Protein AF-A0A6V7LZQ4-F1 (afdb_monomer_lite)

Radius of gyration: 18.03 Å; chains: 1; bounding box: 47×37×43 Å

Sequence (97 aa):
GKGLVALKSYKEGEIIFEEKPVICCQFAWNGDYDYAACDNCMAPLETAQENVRRLTDRRTIVLPFPECCGTKKELITECSACGTKYCSVECFKEAYQ

Secondary structure (DSSP, 8-state):
------SS---TT--------SS----HHHHHTT--B-TTT--BSS-HHHHHHHHHT-TT---S-GGG----GGG-EE-TTT--EESSHHHHHHHT-

Structure (mmCIF, N/CA/C/O backbone):
data_AF-A0A6V7LZQ4-F1
#
_entry.id   AF-A0A6V7LZQ4-F1
#
loop_
_atom_site.group_PDB
_atom_site.id
_atom_site.type_symbol
_atom_site.label_atom_id
_atom_site.label_alt_id
_atom_site.label_comp_id
_atom_site.label_asym_id
_atom_site.label_entity_id
_atom_site.label_seq_id
_atom_site.pdbx_PDB_ins_code
_atom_site.Cartn_x
_atom_site.Cartn_y
_atom_site.Cartn_z
_atom_site.occupancy
_atom_site.B_iso_or_equiv
_atom_site.auth_seq_id
_atom_site.auth_comp_id
_atom_site.auth_asym_id
_atom_site.auth_atom_id
_atom_site.pdbx_PDB_model_num
ATOM 1 N N . GLY A 1 1 ? -32.548 -4.104 13.468 1.00 92.38 1 GLY A N 1
ATOM 2 C CA . GLY A 1 1 ? -31.163 -4.381 13.032 1.00 92.38 1 GLY A CA 1
ATOM 3 C C . GLY A 1 1 ? -30.195 -4.021 14.142 1.00 92.38 1 GLY A C 1
ATOM 4 O O . GLY A 1 1 ? -30.639 -3.471 15.142 1.00 92.38 1 GLY A O 1
ATOM 5 N N . LYS A 1 2 ? -28.906 -4.338 13.989 1.00 95.56 2 LYS A N 1
ATOM 6 C CA . LYS A 1 2 ? -27.841 -3.862 14.890 1.00 95.56 2 LYS A CA 1
ATOM 7 C C . LYS A 1 2 ? -27.271 -2.550 14.341 1.00 95.56 2 LYS A C 1
ATOM 9 O O . LYS A 1 2 ? -27.200 -2.400 13.125 1.00 95.56 2 LYS A O 1
ATOM 14 N N . GLY A 1 3 ? -26.896 -1.625 15.218 1.00 94.81 3 GLY A N 1
ATOM 15 C CA . GLY A 1 3 ? -26.341 -0.322 14.849 1.00 94.81 3 GLY A CA 1
ATOM 16 C C . GLY A 1 3 ? -25.579 0.316 16.009 1.00 94.81 3 GLY A C 1
ATOM 17 O O . GLY A 1 3 ? -25.688 -0.146 17.144 1.00 94.81 3 GLY A O 1
ATOM 18 N N . LEU A 1 4 ? -24.807 1.360 15.707 1.00 95.31 4 LEU A N 1
ATOM 19 C CA . LEU A 1 4 ? -24.057 2.152 16.683 1.00 95.31 4 LEU A CA 1
ATOM 20 C C . LEU A 1 4 ? -24.797 3.465 16.966 1.00 95.31 4 LEU A C 1
ATOM 22 O O . LEU A 1 4 ? -25.389 4.052 16.061 1.00 95.31 4 LEU A O 1
ATOM 26 N N . VAL A 1 5 ? -24.757 3.926 18.217 1.00 95.56 5 VAL A N 1
ATOM 27 C CA . VAL A 1 5 ? -25.363 5.192 18.659 1.00 95.56 5 VAL A CA 1
ATOM 28 C C . VAL A 1 5 ? -24.328 5.974 19.464 1.00 95.56 5 VAL A C 1
ATOM 30 O O . VAL A 1 5 ? -23.610 5.397 20.279 1.00 95.56 5 VAL A O 1
ATOM 33 N N . ALA A 1 6 ? -24.239 7.286 19.241 1.00 96.88 6 ALA A N 1
ATOM 34 C CA . ALA A 1 6 ? -23.323 8.152 19.975 1.00 96.88 6 ALA A CA 1
ATOM 35 C C . ALA A 1 6 ? -23.786 8.351 21.431 1.00 96.88 6 ALA A C 1
ATOM 37 O O . ALA A 1 6 ? -24.932 8.720 21.676 1.00 96.88 6 ALA A O 1
ATOM 38 N N . LEU A 1 7 ? -22.880 8.142 22.394 1.00 96.62 7 LEU A N 1
ATOM 39 C CA . LEU A 1 7 ? -23.125 8.376 23.829 1.00 96.62 7 LEU A CA 1
ATOM 40 C C . LEU A 1 7 ? -22.616 9.744 24.317 1.00 96.62 7 LEU A C 1
ATOM 42 O O . LEU A 1 7 ? -22.859 10.130 25.457 1.00 96.62 7 LEU A O 1
ATOM 46 N N . LYS A 1 8 ? -21.895 10.468 23.455 1.00 96.69 8 LYS A N 1
ATOM 47 C CA . LYS A 1 8 ? -21.378 11.821 23.680 1.00 96.69 8 LYS A CA 1
ATOM 48 C C . LYS A 1 8 ? -21.457 12.636 22.388 1.00 96.69 8 LYS A C 1
ATOM 50 O O . LYS A 1 8 ? -21.571 12.063 21.304 1.00 96.69 8 LYS A O 1
ATOM 55 N N . SER A 1 9 ? -21.357 13.957 22.504 1.00 97.19 9 SER A N 1
ATOM 56 C CA . SER A 1 9 ? -21.195 14.848 21.351 1.00 97.19 9 SER A CA 1
ATOM 57 C C . SER A 1 9 ? -19.788 14.718 20.760 1.00 97.19 9 SER A C 1
ATOM 59 O O . SER A 1 9 ? -18.820 14.649 21.516 1.00 97.19 9 SER A O 1
ATOM 61 N N . TYR A 1 10 ? -19.689 14.736 19.431 1.00 97.69 10 TYR A N 1
ATOM 62 C CA . TYR A 1 10 ? -18.430 14.766 18.682 1.00 97.69 10 TYR A CA 1
ATOM 63 C C . TYR A 1 10 ? -18.311 16.084 17.917 1.00 97.69 10 TYR A C 1
ATOM 65 O O . TYR A 1 10 ? -19.322 16.636 17.473 1.00 97.69 10 TYR A O 1
ATOM 73 N N . LYS A 1 11 ? -17.087 16.591 17.762 1.00 98.25 11 LYS A N 1
ATOM 74 C CA . LYS A 1 11 ? -16.804 17.732 16.875 1.00 98.25 11 LYS A CA 1
ATOM 75 C C . LYS A 1 11 ? -16.492 17.259 15.456 1.00 98.25 11 LYS A C 1
ATOM 77 O O . LYS A 1 11 ? -16.116 16.110 15.241 1.00 98.25 11 LYS A O 1
ATOM 82 N N . GLU A 1 12 ? -16.623 18.162 14.487 1.00 97.75 12 GLU A N 1
ATOM 83 C CA . GLU A 1 12 ? -16.163 17.906 13.121 1.00 97.75 12 GLU A CA 1
ATOM 84 C C . GLU A 1 12 ? -14.672 17.535 13.128 1.00 97.75 12 GLU A C 1
ATOM 86 O O . GLU A 1 12 ? -13.857 18.215 13.755 1.00 97.75 12 GLU A O 1
ATOM 91 N N . GLY A 1 13 ? -14.340 16.418 12.477 1.00 96.94 13 GLY A N 1
ATOM 92 C CA . GLY A 1 13 ? -12.988 15.856 12.450 1.00 96.94 13 GLY A CA 1
ATOM 93 C C . GLY A 1 13 ? -12.608 14.980 13.652 1.00 96.94 13 GLY A C 1
ATOM 94 O O . GLY A 1 13 ? -11.499 14.454 13.670 1.00 96.94 13 GLY A O 1
ATOM 95 N N . GLU A 1 14 ? -13.481 14.788 14.648 1.00 97.81 14 GLU A N 1
ATOM 96 C CA . GLU A 1 14 ? -13.188 13.898 15.781 1.00 97.81 14 GLU A CA 1
ATOM 97 C C . GLU A 1 14 ? -13.292 12.420 15.370 1.00 97.81 14 GLU A C 1
ATOM 99 O O . GLU A 1 14 ? -14.285 11.980 14.787 1.00 97.81 14 GLU A O 1
ATOM 104 N N . ILE A 1 15 ? -12.265 11.640 15.711 1.00 96.62 15 ILE A N 1
ATOM 105 C CA . ILE A 1 15 ? -12.254 10.188 15.523 1.00 96.62 15 ILE A CA 1
ATOM 106 C C . ILE A 1 15 ? -13.255 9.555 16.497 1.00 96.62 15 ILE A C 1
ATOM 108 O O . ILE A 1 15 ? -13.143 9.716 17.713 1.00 96.62 15 ILE A O 1
ATOM 112 N N . ILE A 1 16 ? -14.233 8.820 15.961 1.00 96.38 16 ILE A N 1
ATOM 113 C CA . ILE A 1 16 ? -15.245 8.117 16.766 1.00 96.38 16 ILE A CA 1
ATOM 114 C C . ILE A 1 16 ? -14.686 6.792 17.302 1.00 96.38 16 ILE A C 1
ATOM 116 O O . ILE A 1 16 ? -14.840 6.499 18.486 1.00 96.38 16 ILE A O 1
ATOM 120 N N . PHE A 1 17 ? -14.046 5.995 16.442 1.00 94.88 17 PHE A N 1
ATOM 121 C CA . PHE A 1 17 ? -13.324 4.776 16.808 1.00 94.88 17 PHE A CA 1
ATOM 122 C C . PHE A 1 17 ? -12.306 4.412 15.717 1.00 94.88 17 PHE A C 1
ATOM 124 O O . PHE A 1 17 ? -12.460 4.818 14.566 1.00 94.88 17 PHE A O 1
ATOM 131 N N . GLU A 1 18 ? -11.302 3.619 16.085 1.00 96.00 18 GLU A N 1
ATOM 132 C CA . GLU A 1 18 ? -10.329 3.006 15.177 1.00 96.00 18 GLU A CA 1
ATOM 133 C C . GLU A 1 18 ? -10.232 1.516 15.496 1.00 96.00 18 GLU A C 1
ATOM 135 O O . GLU A 1 18 ? -10.341 1.111 16.655 1.00 96.00 18 GLU A O 1
ATOM 140 N N . GLU A 1 19 ? -10.033 0.696 14.471 1.00 93.94 19 GLU A N 1
ATOM 141 C CA . GLU A 1 19 ? -9.908 -0.751 14.616 1.00 93.94 19 GLU A CA 1
ATOM 142 C C . GLU A 1 19 ? -8.894 -1.290 13.602 1.00 93.94 19 GLU A C 1
ATOM 144 O O . GLU A 1 19 ? -8.852 -0.847 12.451 1.00 93.94 19 GLU A O 1
ATOM 149 N N . LYS A 1 20 ? -8.072 -2.259 14.025 1.00 89.44 20 LYS A N 1
ATOM 150 C CA . LYS A 1 20 ? -7.224 -3.032 13.110 1.00 89.44 20 LYS A CA 1
ATOM 151 C C . LYS A 1 20 ? -8.097 -4.100 12.434 1.00 89.44 20 LYS A C 1
ATOM 153 O O . LYS A 1 20 ? -8.817 -4.797 13.149 1.00 89.44 20 LYS A O 1
ATOM 158 N N . PRO A 1 21 ? -8.037 -4.273 11.100 1.00 90.56 21 PRO A N 1
ATOM 159 C CA . PRO A 1 21 ? -8.801 -5.314 10.421 1.00 90.56 21 PRO A CA 1
ATOM 160 C C . PRO A 1 21 ? -8.555 -6.688 11.046 1.00 90.56 21 PRO A C 1
ATOM 162 O O . PRO A 1 21 ? -7.412 -7.036 11.336 1.00 90.56 21 PRO A O 1
ATOM 165 N N . VAL A 1 22 ? -9.618 -7.483 11.203 1.00 88.88 22 VAL A N 1
ATOM 166 C CA . VAL A 1 22 ? -9.495 -8.868 11.689 1.00 88.88 22 VAL A CA 1
ATOM 167 C C . VAL A 1 22 ? -8.668 -9.704 10.710 1.00 88.88 22 VAL A C 1
ATOM 169 O O . VAL A 1 22 ? -7.830 -10.497 11.120 1.00 88.88 22 VAL A O 1
ATOM 172 N N . ILE A 1 23 ? -8.904 -9.512 9.409 1.00 88.25 23 ILE A N 1
ATOM 173 C CA . ILE A 1 23 ? -8.144 -10.104 8.305 1.00 88.25 23 ILE A CA 1
ATOM 174 C C . ILE A 1 23 ? -8.051 -9.051 7.199 1.00 88.25 23 ILE A C 1
ATOM 176 O O . ILE A 1 23 ? -9.026 -8.347 6.925 1.00 88.25 23 ILE A O 1
ATOM 180 N N . CYS A 1 24 ? -6.902 -8.962 6.535 1.00 88.88 24 CYS A N 1
ATOM 181 C CA . CYS A 1 24 ? -6.742 -8.199 5.302 1.00 88.88 24 CYS A CA 1
ATOM 182 C C . CYS A 1 24 ? -5.779 -8.926 4.356 1.00 88.88 24 CYS A C 1
ATOM 184 O O . CYS A 1 24 ? -4.935 -9.696 4.803 1.00 88.88 24 CYS A O 1
ATOM 186 N N . CYS A 1 25 ? -5.945 -8.721 3.052 1.00 90.12 25 CYS A N 1
ATOM 187 C CA . CYS A 1 25 ? -5.036 -9.220 2.023 1.00 90.12 25 CYS A CA 1
ATOM 188 C C . CYS A 1 25 ? -5.131 -8.326 0.784 1.00 90.12 25 CYS A C 1
ATOM 190 O O . CYS A 1 25 ? -6.120 -7.606 0.599 1.00 90.12 25 CYS A O 1
ATOM 192 N N . GLN A 1 26 ? -4.107 -8.371 -0.065 1.00 89.88 26 GLN A N 1
ATOM 193 C CA . GLN A 1 26 ? -4.146 -7.695 -1.357 1.00 89.88 26 GLN A CA 1
ATOM 194 C C . GLN A 1 26 ? -5.152 -8.355 -2.299 1.00 89.88 26 GLN A C 1
ATOM 196 O O . GLN A 1 26 ? -5.372 -9.567 -2.272 1.00 89.88 26 GLN A O 1
ATOM 201 N N . PHE A 1 27 ? -5.752 -7.552 -3.176 1.00 90.25 27 PHE A N 1
ATOM 202 C CA . PHE A 1 27 ? -6.582 -8.111 -4.230 1.00 90.25 27 PHE A CA 1
ATOM 203 C C . PHE A 1 27 ? -5.729 -8.900 -5.230 1.00 90.25 27 PHE A C 1
ATOM 205 O O . PHE A 1 27 ? -4.661 -8.441 -5.620 1.00 90.25 27 PHE A O 1
ATOM 212 N N . ALA A 1 28 ? -6.233 -10.033 -5.724 1.00 90.19 28 ALA A N 1
ATOM 213 C CA . ALA A 1 28 ? -5.482 -10.886 -6.652 1.00 90.19 28 ALA A CA 1
ATOM 214 C C . ALA A 1 28 ? -5.007 -10.140 -7.917 1.00 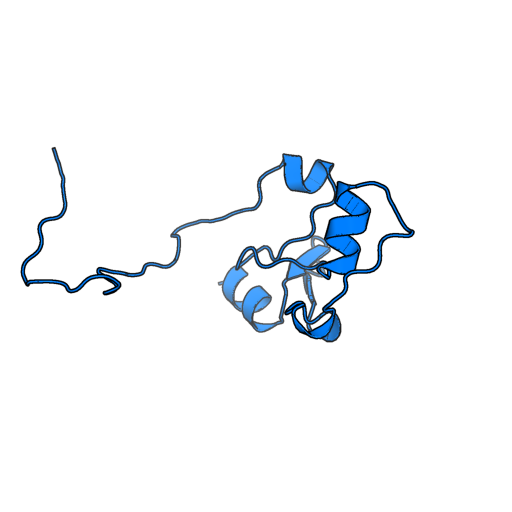90.19 28 ALA A C 1
ATOM 216 O O . ALA A 1 28 ? -3.837 -10.226 -8.273 1.00 90.19 28 ALA A O 1
ATOM 217 N N . TRP A 1 29 ? -5.872 -9.316 -8.523 1.00 91.62 29 TRP A N 1
ATOM 218 C CA . TRP A 1 29 ? -5.521 -8.521 -9.710 1.00 91.62 29 TRP A CA 1
ATOM 219 C C . TRP A 1 29 ? -4.375 -7.529 -9.465 1.00 91.62 29 TRP A C 1
ATOM 221 O O . TRP A 1 29 ? -3.636 -7.222 -10.390 1.00 91.62 29 TRP A O 1
ATOM 231 N N . ASN A 1 30 ? -4.163 -7.051 -8.234 1.00 89.88 30 ASN A N 1
ATOM 232 C CA . ASN A 1 30 ? -3.003 -6.206 -7.942 1.00 89.88 30 ASN A CA 1
ATOM 233 C C . ASN A 1 30 ? -1.692 -6.966 -8.180 1.00 89.88 30 ASN A C 1
ATOM 235 O O . ASN A 1 30 ? -0.736 -6.373 -8.676 1.00 89.88 30 ASN A O 1
ATOM 239 N N . GLY A 1 31 ? -1.672 -8.270 -7.885 1.00 84.69 31 GLY A N 1
ATOM 240 C CA . GLY A 1 31 ? -0.564 -9.153 -8.241 1.00 84.69 31 GLY A CA 1
ATOM 241 C C . GLY A 1 31 ? -0.386 -9.272 -9.755 1.00 84.69 31 GLY A C 1
ATOM 242 O O . GLY A 1 31 ? 0.736 -9.161 -10.236 1.00 84.69 31 GLY A O 1
ATOM 243 N N . ASP A 1 32 ? -1.483 -9.393 -10.508 1.00 89.50 32 ASP A N 1
ATOM 244 C CA . ASP A 1 32 ? -1.446 -9.487 -11.977 1.00 89.50 32 ASP A CA 1
ATOM 245 C C . ASP A 1 32 ? -0.940 -8.199 -12.662 1.00 89.50 32 ASP A C 1
ATOM 247 O O . ASP A 1 32 ? -0.433 -8.250 -13.781 1.00 89.50 32 ASP A O 1
ATOM 251 N N . TYR A 1 33 ? -1.067 -7.041 -12.000 1.00 88.94 33 TYR A N 1
ATOM 252 C CA . TYR A 1 33 ? -0.614 -5.725 -12.485 1.00 88.94 33 TYR A CA 1
ATOM 253 C C . TYR A 1 33 ? 0.674 -5.224 -11.806 1.00 88.94 33 TYR A C 1
ATOM 255 O O . TYR A 1 33 ? 0.959 -4.015 -11.822 1.00 88.94 33 TYR A O 1
ATOM 263 N N . ASP A 1 34 ? 1.436 -6.130 -11.186 1.00 89.00 34 ASP A N 1
ATOM 264 C CA . ASP A 1 34 ? 2.708 -5.853 -10.509 1.00 89.00 34 ASP A CA 1
ATOM 265 C C . ASP A 1 34 ? 2.620 -4.733 -9.453 1.00 89.00 34 ASP A C 1
ATOM 267 O O . ASP A 1 34 ? 3.587 -4.007 -9.192 1.00 89.00 34 ASP A O 1
ATOM 271 N N . TYR A 1 35 ? 1.451 -4.545 -8.834 1.00 92.25 35 TYR A N 1
ATOM 272 C CA . TYR A 1 35 ? 1.318 -3.619 -7.718 1.00 92.25 35 TYR A CA 1
ATOM 273 C C . TYR A 1 35 ? 1.940 -4.232 -6.466 1.00 92.25 35 TYR A C 1
ATOM 275 O O . TYR A 1 35 ? 1.414 -5.171 -5.870 1.00 92.25 35 TYR A O 1
ATOM 283 N N . ALA A 1 36 ? 3.074 -3.672 -6.052 1.00 92.38 36 ALA A N 1
ATOM 284 C CA . ALA A 1 36 ? 3.797 -4.132 -4.880 1.00 92.38 36 ALA A CA 1
ATOM 285 C C . ALA A 1 36 ? 3.299 -3.413 -3.618 1.00 92.38 36 ALA A C 1
ATOM 287 O O . ALA A 1 36 ? 3.509 -2.207 -3.454 1.00 92.38 36 ALA A O 1
ATOM 288 N N . ALA A 1 37 ? 2.705 -4.169 -2.696 1.00 95.44 37 ALA A N 1
ATOM 289 C CA . ALA A 1 37 ? 2.242 -3.681 -1.401 1.00 95.44 37 ALA A CA 1
ATOM 290 C C . ALA A 1 37 ? 2.652 -4.629 -0.266 1.00 95.44 37 ALA A C 1
ATOM 292 O O . ALA A 1 37 ? 2.849 -5.823 -0.475 1.00 95.44 37 ALA A O 1
ATOM 293 N N . CYS A 1 38 ? 2.815 -4.073 0.933 1.00 95.69 38 CYS A N 1
ATOM 294 C CA . CYS A 1 38 ? 3.118 -4.821 2.146 1.00 95.69 38 CYS A CA 1
ATOM 295 C C . CYS A 1 38 ? 1.946 -5.738 2.496 1.00 95.69 38 CYS A C 1
ATOM 297 O O . CYS A 1 38 ? 0.819 -5.258 2.611 1.00 95.69 38 CYS A O 1
ATOM 299 N N . ASP A 1 39 ? 2.219 -7.013 2.754 1.00 94.31 39 ASP A N 1
ATOM 300 C CA . ASP A 1 39 ? 1.164 -7.998 3.025 1.00 94.31 39 ASP A CA 1
ATOM 301 C C . ASP A 1 39 ? 0.547 -7.883 4.439 1.00 94.31 39 ASP A C 1
ATOM 303 O O . ASP A 1 39 ? -0.466 -8.506 4.722 1.00 94.31 39 ASP A O 1
ATOM 307 N N . ASN A 1 40 ? 1.107 -7.034 5.317 1.00 94.94 40 ASN A N 1
ATOM 308 C CA . ASN A 1 40 ? 0.541 -6.720 6.642 1.00 94.94 40 ASN A CA 1
ATOM 309 C C . ASN A 1 40 ? -0.287 -5.424 6.637 1.00 94.94 40 ASN A C 1
ATOM 311 O O . ASN A 1 40 ? -1.455 -5.406 7.006 1.00 94.94 40 ASN A O 1
ATOM 315 N N . CYS A 1 41 ? 0.334 -4.305 6.247 1.00 94.12 41 CYS A N 1
ATOM 316 C CA . CYS A 1 41 ? -0.254 -2.970 6.403 1.00 94.12 41 CYS A CA 1
ATOM 317 C C . CYS A 1 41 ? -0.766 -2.357 5.095 1.00 94.12 41 CYS A C 1
ATOM 319 O O . CYS A 1 41 ? -1.222 -1.217 5.097 1.00 94.12 41 CYS A O 1
ATOM 321 N N . MET A 1 42 ? -0.655 -3.081 3.975 1.00 94.00 42 MET A N 1
ATOM 322 C CA . MET A 1 42 ? -1.066 -2.648 2.633 1.00 94.00 42 MET A CA 1
ATOM 323 C C . MET A 1 42 ? -0.343 -1.389 2.112 1.00 94.00 42 MET A C 1
ATOM 325 O O . MET A 1 42 ? -0.700 -0.867 1.058 1.00 94.00 42 MET A O 1
ATOM 329 N N . ALA A 1 43 ? 0.693 -0.907 2.810 1.00 94.81 43 ALA A N 1
ATOM 330 C CA . ALA A 1 43 ?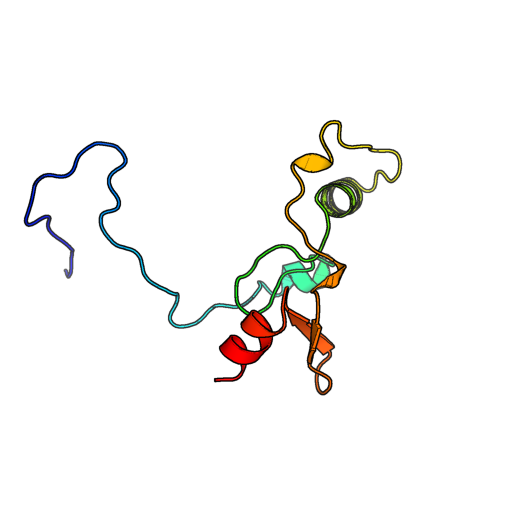 1.503 0.222 2.363 1.00 94.81 43 ALA A CA 1
ATOM 331 C C . ALA A 1 43 ? 2.241 -0.106 1.051 1.00 94.81 43 ALA A C 1
ATOM 333 O O . ALA A 1 43 ? 2.683 -1.247 0.872 1.00 94.81 43 ALA A O 1
ATOM 334 N N . PRO A 1 44 ? 2.429 0.874 0.150 1.00 95.44 44 PRO A N 1
ATOM 335 C CA . PRO A 1 44 ? 3.129 0.652 -1.108 1.00 95.44 44 PRO A CA 1
ATOM 336 C C . PRO A 1 44 ? 4.594 0.264 -0.870 1.00 95.44 44 PRO A C 1
ATOM 338 O O . PRO A 1 44 ? 5.278 0.825 -0.014 1.00 95.44 44 PRO A O 1
ATOM 341 N N . LEU A 1 45 ? 5.085 -0.682 -1.669 1.00 97.19 45 LEU A N 1
ATOM 342 C CA . LEU A 1 45 ? 6.490 -1.107 -1.706 1.00 97.19 45 LEU A CA 1
ATOM 343 C C . LEU A 1 45 ? 7.244 -0.520 -2.903 1.00 97.19 45 LEU A C 1
ATOM 345 O O . LEU A 1 45 ? 8.447 -0.732 -3.064 1.00 97.19 45 LEU A O 1
ATOM 349 N N . GLU A 1 46 ? 6.546 0.223 -3.752 1.00 96.12 46 GLU A N 1
ATOM 350 C CA . GLU A 1 46 ? 7.105 1.046 -4.813 1.00 96.12 46 GLU A CA 1
ATOM 351 C C . GLU A 1 46 ? 7.171 2.513 -4.383 1.00 96.12 46 GLU A C 1
ATOM 353 O O . GLU A 1 46 ? 6.388 2.985 -3.556 1.00 96.12 46 GLU A O 1
ATOM 358 N N . THR A 1 47 ? 8.146 3.244 -4.913 1.00 96.94 47 THR A N 1
ATOM 359 C CA . THR A 1 47 ? 8.177 4.701 -4.764 1.00 96.94 47 THR A CA 1
ATOM 360 C C . THR A 1 47 ? 7.030 5.321 -5.559 1.00 96.94 47 THR A C 1
ATOM 362 O O . THR A 1 47 ? 6.566 4.745 -6.545 1.00 96.94 47 THR A O 1
ATOM 365 N N . ALA A 1 48 ? 6.614 6.539 -5.205 1.00 96.81 48 ALA A N 1
ATOM 366 C CA . ALA A 1 48 ? 5.626 7.276 -5.998 1.00 96.81 48 ALA A CA 1
ATOM 367 C C . ALA A 1 48 ? 6.058 7.406 -7.478 1.00 96.81 48 ALA A C 1
ATOM 369 O O . ALA A 1 48 ? 5.238 7.352 -8.394 1.00 96.81 48 ALA A O 1
ATOM 370 N N . GLN A 1 49 ? 7.368 7.518 -7.715 1.00 97.25 49 GLN A N 1
ATOM 371 C CA . GLN A 1 49 ? 7.962 7.616 -9.044 1.00 97.25 49 GLN A CA 1
ATOM 372 C C . GLN A 1 49 ? 7.865 6.312 -9.852 1.00 97.25 49 GLN A C 1
ATOM 374 O O . GLN A 1 49 ? 7.638 6.357 -11.062 1.00 97.25 49 GLN A O 1
ATOM 379 N N . GLU A 1 50 ? 8.069 5.164 -9.210 1.00 96.38 50 GLU A N 1
ATOM 380 C CA . GLU A 1 50 ? 7.879 3.844 -9.824 1.00 96.38 50 GLU A CA 1
ATOM 381 C C . GLU A 1 50 ? 6.394 3.599 -10.108 1.00 96.38 50 GLU A C 1
ATOM 383 O O . GLU A 1 50 ? 6.050 3.244 -11.234 1.00 96.38 50 GLU A O 1
ATOM 388 N N . ASN A 1 51 ? 5.524 3.919 -9.143 1.00 95.56 51 ASN A N 1
ATOM 389 C CA . ASN A 1 51 ? 4.074 3.784 -9.264 1.00 95.56 51 ASN A CA 1
ATOM 390 C C . ASN A 1 51 ? 3.527 4.548 -10.476 1.00 95.56 51 ASN A C 1
ATOM 392 O O . ASN A 1 51 ? 2.870 3.955 -11.332 1.00 95.56 51 ASN A O 1
ATOM 396 N N . VAL A 1 52 ? 3.853 5.840 -10.617 1.00 96.12 52 VAL A N 1
ATOM 397 C CA . VAL A 1 52 ? 3.363 6.630 -11.758 1.00 96.12 52 VAL A CA 1
ATOM 398 C C . VAL A 1 52 ? 3.889 6.090 -13.087 1.00 96.12 52 VAL A C 1
ATOM 400 O O . VAL A 1 52 ? 3.158 6.073 -14.074 1.00 96.12 52 VAL A O 1
ATOM 403 N N . ARG A 1 53 ? 5.136 5.606 -13.139 1.00 96.19 53 ARG A N 1
ATOM 404 C CA . ARG A 1 53 ? 5.718 5.041 -14.366 1.00 96.19 53 ARG A CA 1
ATOM 405 C C . ARG A 1 53 ? 5.050 3.728 -14.753 1.00 96.19 53 ARG A C 1
ATOM 407 O O . ARG A 1 53 ? 4.785 3.547 -15.934 1.00 96.19 53 ARG A O 1
ATOM 414 N N . ARG A 1 54 ? 4.753 2.862 -13.780 1.00 94.56 54 ARG A N 1
ATOM 415 C CA . ARG A 1 54 ? 4.031 1.600 -13.987 1.00 94.56 54 ARG A CA 1
ATOM 416 C C . ARG A 1 54 ? 2.606 1.855 -14.470 1.00 94.56 54 ARG A C 1
ATOM 418 O O . ARG A 1 54 ? 2.200 1.301 -15.480 1.00 94.56 54 ARG A O 1
ATOM 425 N N . LEU A 1 55 ? 1.876 2.749 -13.802 1.00 94.62 55 LEU A N 1
ATOM 426 C CA . LEU A 1 55 ? 0.476 3.042 -14.130 1.00 94.62 55 LEU A CA 1
ATOM 427 C C . LEU A 1 55 ? 0.294 3.769 -15.469 1.00 94.62 55 LEU A C 1
ATOM 429 O O . LEU A 1 55 ? -0.749 3.631 -16.100 1.00 94.62 55 LEU A O 1
ATOM 433 N N . THR A 1 56 ? 1.274 4.570 -15.893 1.00 95.50 56 THR A N 1
ATOM 434 C CA . THR A 1 56 ? 1.180 5.358 -17.136 1.00 95.50 56 THR A CA 1
ATOM 435 C C . THR A 1 56 ? 1.938 4.755 -18.312 1.00 95.50 56 THR A C 1
ATOM 437 O O . THR A 1 56 ? 1.837 5.288 -19.413 1.00 95.50 56 THR A O 1
ATOM 440 N N . ASP A 1 57 ? 2.746 3.718 -18.078 1.00 94.81 57 ASP A N 1
ATOM 441 C CA . ASP A 1 57 ? 3.746 3.185 -19.015 1.00 94.81 57 ASP A CA 1
ATOM 442 C C . ASP A 1 57 ? 4.702 4.261 -19.591 1.00 94.81 57 ASP A C 1
ATOM 444 O O . ASP A 1 57 ? 5.254 4.155 -20.687 1.00 94.81 57 ASP A O 1
ATOM 448 N N . ARG A 1 58 ? 4.929 5.358 -18.849 1.00 96.62 58 ARG A N 1
ATOM 449 C CA . ARG A 1 58 ? 5.787 6.479 -19.276 1.00 96.62 58 ARG A CA 1
ATOM 450 C C . ARG A 1 58 ? 7.018 6.609 -18.396 1.00 96.62 58 ARG A C 1
ATOM 452 O O . ARG A 1 58 ? 7.052 7.384 -17.441 1.00 96.62 58 ARG A O 1
ATOM 459 N N . ARG A 1 59 ? 8.097 5.934 -18.797 1.00 94.62 59 ARG A N 1
ATOM 460 C CA . ARG A 1 59 ? 9.398 5.957 -18.094 1.00 94.62 59 ARG A CA 1
ATOM 461 C C . ARG A 1 59 ? 10.027 7.351 -17.970 1.00 94.62 59 ARG A C 1
ATOM 463 O O . ARG A 1 59 ? 10.836 7.570 -17.075 1.00 94.62 59 ARG A O 1
ATOM 470 N N . THR A 1 60 ? 9.649 8.290 -18.836 1.00 97.00 60 THR A N 1
ATOM 471 C CA . THR A 1 60 ? 10.172 9.665 -18.853 1.00 97.00 60 THR A CA 1
ATOM 472 C C . THR A 1 60 ? 9.504 10.599 -17.845 1.00 97.00 60 THR A C 1
ATOM 474 O O . THR A 1 60 ? 10.000 11.704 -17.644 1.00 97.00 60 THR A O 1
ATOM 477 N N . ILE A 1 61 ? 8.407 10.189 -17.194 1.00 97.06 61 ILE A N 1
ATOM 478 C CA . ILE A 1 61 ? 7.785 11.005 -16.146 1.00 97.06 61 ILE A CA 1
ATOM 479 C C . ILE A 1 61 ? 8.754 11.149 -14.970 1.00 97.06 61 ILE A C 1
ATOM 481 O O . ILE A 1 61 ? 9.359 10.169 -14.520 1.00 97.06 61 ILE A O 1
ATOM 485 N N . VAL A 1 62 ? 8.860 12.377 -14.463 1.00 97.31 62 VAL A N 1
ATOM 486 C CA . VAL A 1 62 ? 9.572 12.736 -13.236 1.00 97.31 62 VAL A CA 1
ATOM 487 C C . VAL A 1 62 ? 8.593 13.494 -12.349 1.00 97.31 62 VAL A C 1
ATOM 489 O O . VAL A 1 62 ? 8.004 14.481 -12.789 1.00 97.31 62 VAL A O 1
ATOM 492 N N . LEU A 1 63 ? 8.371 13.002 -11.132 1.00 96.81 63 LEU A N 1
ATOM 493 C CA . LEU A 1 63 ? 7.506 13.676 -10.172 1.00 96.81 63 LEU A CA 1
ATOM 494 C C . LEU A 1 63 ? 8.202 14.933 -9.629 1.00 96.81 63 LEU A C 1
ATOM 496 O O . LEU A 1 63 ? 9.390 14.873 -9.315 1.00 96.81 63 LEU A O 1
ATOM 500 N N . PRO A 1 64 ? 7.478 16.058 -9.492 1.00 97.06 64 PRO A N 1
ATOM 501 C CA . PRO A 1 64 ? 8.070 17.328 -9.075 1.00 97.06 64 PRO A CA 1
ATOM 502 C C . PRO A 1 64 ? 8.502 17.368 -7.600 1.00 97.06 64 PRO A C 1
ATOM 504 O O . PRO A 1 64 ? 9.352 18.183 -7.263 1.00 97.06 64 PRO A O 1
ATOM 507 N N . PHE A 1 65 ? 7.947 16.497 -6.748 1.00 96.62 65 PHE A N 1
ATOM 508 C CA . PHE A 1 65 ? 8.173 16.488 -5.294 1.00 96.62 65 PHE A CA 1
ATOM 509 C C . PHE A 1 65 ? 8.566 15.083 -4.798 1.00 96.62 65 PHE A C 1
ATOM 511 O O . PHE A 1 65 ? 7.738 14.372 -4.214 1.00 96.62 65 PHE A O 1
ATOM 518 N N . PRO A 1 66 ? 9.794 14.606 -5.086 1.00 93.06 66 PRO A N 1
ATOM 519 C CA . PRO A 1 66 ? 10.255 13.284 -4.654 1.00 93.06 66 PRO A CA 1
ATOM 520 C C . PRO A 1 66 ? 10.291 13.115 -3.125 1.00 93.06 66 PRO A C 1
ATOM 522 O O . PRO A 1 66 ? 10.124 12.002 -2.632 1.00 93.06 66 PRO A O 1
ATOM 525 N N . GLU A 1 67 ? 10.449 14.200 -2.369 1.00 95.44 67 GLU A N 1
ATOM 526 C CA . GLU A 1 67 ? 10.464 14.236 -0.904 1.00 95.44 67 GLU A CA 1
ATOM 527 C C . GLU A 1 67 ? 9.126 13.850 -0.258 1.00 95.44 67 GLU A C 1
ATOM 529 O O . GLU A 1 67 ? 9.096 13.446 0.902 1.00 95.44 67 GLU A O 1
ATOM 534 N N . CYS A 1 68 ? 8.019 13.921 -1.004 1.00 96.06 68 CYS A N 1
ATOM 535 C CA . CYS A 1 68 ? 6.715 13.459 -0.530 1.00 96.06 68 CYS A CA 1
ATOM 536 C C . CYS A 1 68 ? 6.578 11.925 -0.558 1.00 96.06 68 CYS A C 1
ATOM 538 O O . CYS A 1 68 ? 5.595 11.385 -0.050 1.00 96.06 68 CYS A O 1
ATOM 540 N N . CYS A 1 69 ? 7.527 11.202 -1.164 1.00 96.31 69 CYS A N 1
ATOM 541 C CA . CYS A 1 69 ? 7.499 9.746 -1.218 1.00 96.31 69 CYS A CA 1
ATOM 542 C C . CYS A 1 69 ? 7.905 9.136 0.134 1.00 96.31 69 CYS A C 1
ATOM 544 O O . CYS A 1 69 ? 9.070 9.170 0.516 1.00 96.31 69 CYS A O 1
ATOM 546 N N . GLY A 1 70 ? 6.951 8.511 0.831 1.00 95.38 70 GLY A N 1
ATOM 547 C CA . GLY A 1 70 ? 7.191 7.857 2.125 1.00 95.38 70 GLY A CA 1
ATOM 548 C C . GLY A 1 70 ? 7.780 6.439 2.059 1.00 95.38 70 GLY A C 1
ATOM 549 O O . GLY A 1 70 ? 8.095 5.872 3.105 1.00 95.38 70 GLY A O 1
ATOM 550 N N . THR A 1 71 ? 7.909 5.840 0.871 1.00 97.00 71 THR A N 1
ATOM 551 C CA . THR A 1 71 ? 8.390 4.457 0.709 1.00 97.00 71 THR A CA 1
ATOM 552 C C . THR A 1 71 ? 9.869 4.329 1.082 1.00 97.00 71 THR A C 1
ATOM 554 O O . THR A 1 71 ? 10.727 4.901 0.413 1.00 97.00 71 THR A O 1
ATOM 557 N N . LYS A 1 72 ? 10.174 3.515 2.099 1.00 96.94 72 LYS A N 1
ATOM 558 C CA . LYS A 1 72 ? 11.539 3.216 2.568 1.00 96.94 72 LYS A CA 1
ATOM 559 C C . LYS A 1 72 ? 12.021 1.878 2.010 1.00 96.94 72 LYS A C 1
ATOM 561 O O . LYS A 1 72 ? 11.846 0.834 2.637 1.00 96.94 72 LYS A O 1
ATOM 566 N N . LYS A 1 73 ? 12.574 1.897 0.795 1.00 97.06 73 LYS A N 1
ATOM 567 C CA . LYS A 1 73 ? 12.992 0.690 0.053 1.00 97.06 73 LYS A CA 1
ATOM 568 C C . LYS A 1 73 ? 14.019 -0.150 0.813 1.00 97.06 73 LYS A C 1
ATOM 570 O O . LYS A 1 73 ? 13.991 -1.370 0.734 1.00 97.06 73 LYS A O 1
ATOM 575 N N . GLU A 1 74 ? 14.892 0.510 1.557 1.00 97.75 74 GLU A N 1
ATOM 576 C CA . GLU A 1 74 ? 15.960 -0.074 2.361 1.00 97.75 74 GLU A CA 1
ATOM 577 C C . GLU A 1 74 ? 15.466 -0.910 3.550 1.00 97.75 74 GLU A C 1
ATOM 579 O O . GLU A 1 74 ? 16.224 -1.722 4.073 1.00 97.75 74 GLU A O 1
ATOM 584 N N . LEU A 1 75 ? 14.210 -0.728 3.974 1.00 98.19 75 LEU A N 1
ATOM 585 C CA . LEU A 1 75 ? 13.603 -1.491 5.070 1.00 98.19 75 LEU A CA 1
ATOM 586 C C . LEU A 1 75 ? 12.803 -2.703 4.585 1.00 98.19 75 LEU A C 1
ATOM 588 O O . LEU A 1 75 ? 12.402 -3.532 5.403 1.00 98.19 75 LEU A O 1
ATOM 592 N N . ILE A 1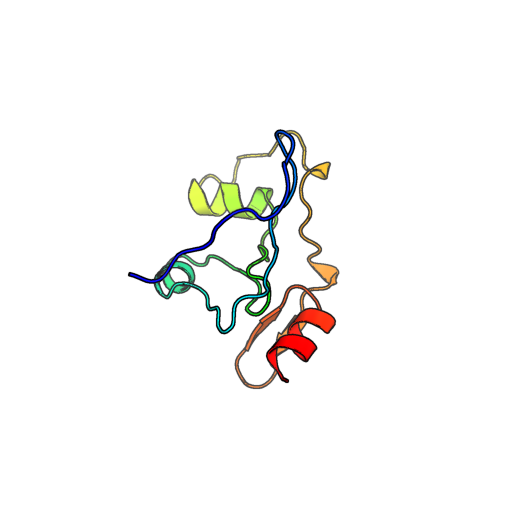 76 ? 12.555 -2.804 3.276 1.00 98.38 76 ILE A N 1
ATOM 593 C CA . ILE A 1 76 ? 11.737 -3.872 2.710 1.00 98.38 76 ILE A CA 1
ATOM 594 C C . ILE A 1 76 ? 12.403 -5.219 2.980 1.00 98.38 76 ILE A C 1
ATOM 596 O O . ILE A 1 76 ? 13.591 -5.416 2.731 1.00 98.38 76 ILE A O 1
ATOM 600 N N . THR A 1 77 ? 11.601 -6.158 3.465 1.00 97.94 77 THR A N 1
ATOM 601 C CA . THR A 1 77 ? 12.008 -7.537 3.716 1.00 97.94 77 THR A CA 1
ATOM 602 C C . THR A 1 77 ? 11.027 -8.497 3.055 1.00 97.94 77 THR A C 1
ATOM 604 O O . THR A 1 77 ? 9.959 -8.092 2.589 1.00 97.94 77 THR A O 1
ATOM 607 N N . GLU A 1 78 ? 11.382 -9.772 3.000 1.00 97.19 78 GLU A N 1
ATOM 608 C CA . GLU A 1 78 ? 10.562 -10.805 2.385 1.00 97.19 78 GLU A CA 1
ATOM 609 C C . GLU A 1 78 ? 10.640 -12.120 3.156 1.00 97.19 78 GLU A C 1
ATOM 611 O O . GLU A 1 78 ? 11.630 -12.425 3.824 1.00 97.19 78 GLU A O 1
ATOM 616 N N . CYS A 1 79 ? 9.572 -12.907 3.066 1.00 96.50 79 CYS A N 1
ATOM 617 C CA . CYS A 1 79 ? 9.539 -14.252 3.609 1.00 96.50 79 CYS A CA 1
ATOM 618 C C . CYS A 1 79 ? 10.432 -15.172 2.768 1.00 96.50 79 CYS A C 1
ATOM 620 O O . CYS A 1 79 ? 10.188 -15.354 1.577 1.00 96.50 79 CYS A O 1
ATOM 622 N N . SER A 1 80 ? 11.412 -15.828 3.389 1.00 96.00 80 SER A N 1
ATOM 623 C CA . SER A 1 80 ? 12.326 -16.745 2.692 1.00 96.00 80 SER A CA 1
ATOM 624 C C . SER A 1 80 ? 11.651 -18.002 2.129 1.00 96.00 80 SER A C 1
ATOM 626 O O . SER A 1 80 ? 12.219 -18.656 1.259 1.00 96.00 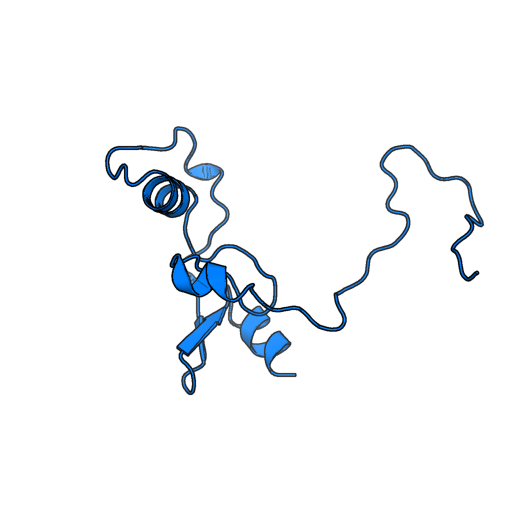80 SER A O 1
ATOM 628 N N . ALA A 1 81 ? 10.454 -18.352 2.611 1.00 95.88 81 ALA A N 1
ATOM 629 C CA . ALA A 1 81 ? 9.726 -19.540 2.172 1.00 95.88 81 ALA A CA 1
ATOM 630 C C . ALA A 1 81 ? 8.803 -19.285 0.967 1.00 95.88 81 ALA A C 1
ATOM 632 O O . ALA A 1 81 ? 8.658 -20.169 0.126 1.00 95.88 81 ALA A O 1
ATOM 633 N N . CYS A 1 82 ? 8.171 -18.107 0.877 1.00 94.44 82 CYS A N 1
ATOM 634 C CA . CYS A 1 82 ? 7.179 -17.802 -0.167 1.00 94.44 82 CYS A CA 1
ATOM 635 C C . CYS A 1 82 ? 7.472 -16.541 -0.994 1.00 94.44 82 CYS A C 1
ATOM 637 O O . CYS A 1 82 ? 6.789 -16.304 -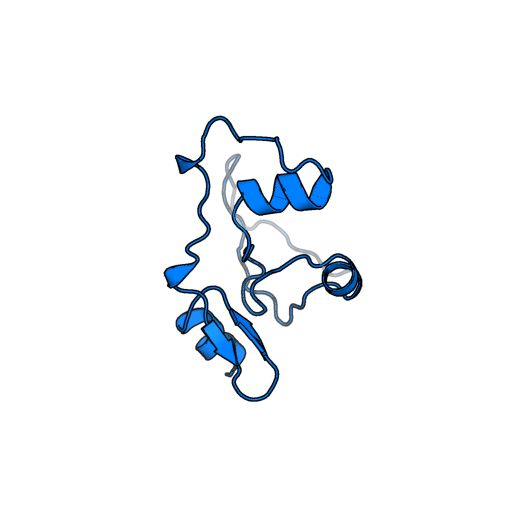1.985 1.00 94.44 82 CYS A O 1
ATOM 639 N N . GLY A 1 83 ? 8.453 -15.722 -0.606 1.00 94.06 83 GLY A N 1
ATOM 640 C CA . GLY A 1 83 ? 8.797 -14.473 -1.292 1.00 94.06 83 GLY A CA 1
ATOM 641 C C . GLY A 1 83 ? 7.827 -13.308 -1.047 1.00 94.06 83 GLY A C 1
ATOM 642 O O . GLY A 1 83 ? 8.017 -12.238 -1.622 1.00 94.06 83 GLY A O 1
ATOM 643 N N . THR A 1 84 ? 6.802 -13.474 -0.200 1.00 94.62 84 THR A N 1
ATOM 644 C CA . THR A 1 84 ? 5.893 -12.378 0.181 1.00 94.62 84 THR A CA 1
ATOM 645 C C . THR A 1 84 ? 6.678 -11.237 0.824 1.00 94.62 84 THR A C 1
ATOM 647 O O . THR A 1 84 ? 7.527 -11.481 1.682 1.00 94.62 84 THR A O 1
ATOM 650 N N . LYS A 1 85 ? 6.383 -9.994 0.427 1.00 96.00 85 LYS A N 1
ATOM 651 C CA . LYS A 1 85 ? 7.133 -8.800 0.836 1.00 96.00 85 LYS A CA 1
ATOM 652 C C . LYS A 1 85 ? 6.417 -7.982 1.904 1.00 96.00 85 LYS A C 1
ATOM 654 O O . LYS A 1 85 ? 5.194 -7.852 1.918 1.00 96.00 85 LYS A O 1
ATOM 659 N N . TYR A 1 86 ? 7.217 -7.345 2.748 1.00 97.25 86 TYR A N 1
ATOM 660 C CA . TYR A 1 86 ? 6.775 -6.504 3.852 1.00 97.25 86 TYR A CA 1
ATOM 661 C C . TYR A 1 86 ? 7.585 -5.212 3.857 1.00 97.25 86 TYR A C 1
ATOM 663 O O . TYR A 1 86 ? 8.772 -5.211 3.535 1.00 97.25 86 TYR A O 1
ATOM 671 N N . CYS A 1 87 ? 6.958 -4.096 4.231 1.00 97.81 87 CYS A N 1
ATOM 672 C CA . CYS A 1 87 ? 7.641 -2.799 4.252 1.00 97.81 87 CYS A CA 1
ATOM 673 C C . CYS A 1 87 ? 8.695 -2.682 5.365 1.00 97.81 87 CYS A C 1
ATOM 675 O O . CYS A 1 87 ? 9.514 -1.768 5.319 1.00 97.81 87 CYS A O 1
ATOM 677 N N . SER A 1 88 ? 8.666 -3.581 6.353 1.00 98.06 88 SER A N 1
ATOM 678 C CA . SER A 1 88 ? 9.649 -3.662 7.429 1.00 98.06 88 SER A CA 1
ATOM 679 C C . SER A 1 88 ? 9.646 -5.038 8.104 1.00 98.06 88 SER A C 1
ATOM 681 O O . SER A 1 88 ? 8.715 -5.834 7.933 1.00 98.06 88 SER A O 1
ATOM 683 N N . VAL A 1 89 ? 10.671 -5.300 8.920 1.00 97.94 89 VAL A N 1
ATOM 684 C CA . VAL A 1 89 ? 10.771 -6.510 9.755 1.00 97.94 89 VAL A CA 1
ATOM 685 C C . VAL A 1 89 ? 9.645 -6.575 10.791 1.00 97.94 89 VAL A C 1
ATOM 687 O O . VAL A 1 89 ? 9.183 -7.662 11.129 1.00 97.94 89 VAL A O 1
ATOM 690 N N . GLU A 1 90 ? 9.174 -5.433 11.286 1.00 97.38 90 GLU A N 1
ATOM 691 C CA . GLU A 1 90 ? 8.044 -5.347 12.215 1.00 97.38 90 GLU A CA 1
ATOM 692 C C . GLU A 1 90 ? 6.757 -5.820 11.537 1.00 97.38 90 GLU A C 1
ATOM 694 O O . GLU A 1 90 ? 6.074 -6.683 12.080 1.00 97.38 90 GLU A O 1
ATOM 699 N N . CYS A 1 91 ? 6.477 -5.352 10.314 1.00 96.38 91 CYS A N 1
ATOM 700 C CA . CYS A 1 91 ? 5.321 -5.822 9.547 1.00 96.38 91 CYS A CA 1
ATOM 701 C C . CYS A 1 91 ? 5.398 -7.317 9.224 1.00 96.38 91 CYS A C 1
ATOM 703 O O . CYS A 1 91 ? 4.376 -7.995 9.271 1.00 96.38 91 CYS A O 1
ATOM 705 N N . PHE A 1 92 ? 6.591 -7.834 8.922 1.00 96.69 92 PHE A N 1
ATOM 706 C CA . PHE A 1 92 ? 6.785 -9.272 8.736 1.00 96.69 92 PHE A CA 1
ATOM 707 C C . PHE A 1 92 ? 6.458 -10.058 10.013 1.00 96.69 92 PHE A C 1
ATOM 709 O O . PHE A 1 92 ? 5.709 -11.029 9.967 1.00 96.69 92 PHE A O 1
ATOM 716 N N . LYS A 1 93 ? 6.986 -9.620 11.163 1.00 95.94 93 LYS A N 1
ATOM 717 C CA . LYS A 1 93 ? 6.743 -10.275 12.456 1.00 95.94 93 LYS A CA 1
ATOM 718 C C . LYS A 1 93 ? 5.276 -10.219 12.867 1.00 95.94 93 LYS A C 1
ATOM 720 O O . LYS A 1 93 ? 4.777 -11.212 13.376 1.00 95.94 93 LYS A O 1
ATOM 725 N N . GLU A 1 94 ? 4.603 -9.090 12.658 1.00 94.25 94 GLU A N 1
ATOM 726 C CA . GLU A 1 94 ? 3.175 -8.947 12.960 1.00 94.25 94 GLU A CA 1
ATOM 727 C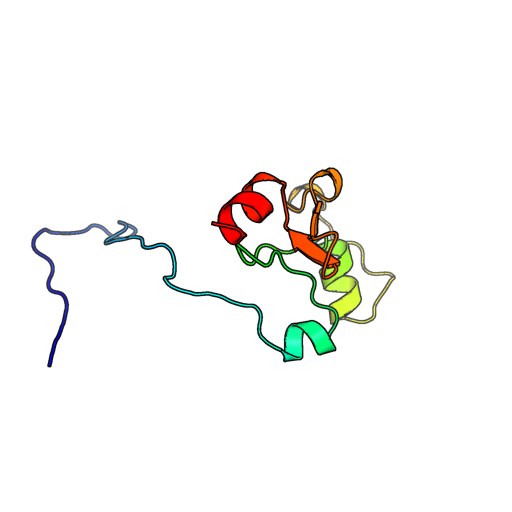 C . GLU A 1 94 ? 2.300 -9.861 12.103 1.00 94.25 94 GLU A C 1
ATOM 729 O O . GLU A 1 94 ? 1.358 -10.440 12.626 1.00 94.25 94 GLU A O 1
ATOM 734 N N . ALA A 1 95 ? 2.614 -10.015 10.814 1.00 93.19 95 ALA A N 1
ATOM 735 C CA . ALA A 1 95 ? 1.861 -10.901 9.926 1.00 93.19 95 ALA A CA 1
ATOM 736 C C . ALA A 1 95 ? 2.083 -12.395 10.214 1.00 93.19 95 ALA A C 1
ATOM 738 O O . ALA A 1 95 ? 1.323 -13.227 9.726 1.00 93.19 95 ALA A O 1
ATOM 739 N N . TYR A 1 96 ? 3.137 -12.741 10.958 1.00 87.62 96 TYR A N 1
ATOM 740 C CA . TYR A 1 96 ? 3.489 -14.123 11.289 1.00 87.62 96 TYR A CA 1
ATOM 741 C C . TYR A 1 96 ? 2.907 -14.604 12.632 1.00 87.62 96 TYR A C 1
ATOM 743 O O . TYR A 1 96 ? 3.032 -15.786 12.954 1.00 87.62 96 TYR A O 1
ATOM 751 N N . GLN A 1 97 ? 2.333 -13.704 13.438 1.00 73.56 97 GLN A N 1
ATOM 752 C CA . GLN A 1 97 ? 1.674 -14.046 14.709 1.00 73.56 97 GLN A CA 1
ATOM 753 C C . GLN A 1 97 ? 0.311 -14.696 14.478 1.00 73.56 97 GLN A C 1
ATOM 755 O O . GLN A 1 97 ? 0.003 -15.639 15.243 1.00 73.56 97 GLN A O 1
#

Foldseek 3Di:
DDDDDDPDDDDVPDDPDDDDDPDDADDPVCVVLVFAAAGQPRHGQDWPLVVVCSVVVPNPDDDPCSVPTPQDNVQKDADPVPRHIHSHPVSVVVVVD

Organism: NCBI:txid1563983

pLDDT: mean 94.66, std 3.61, range [73.56, 98.38]